Protein AF-A0A662XP93-F1 (afdb_monomer_lite)

Radius of gyration: 17.11 Å; chains: 1; bounding box: 54×31×30 Å

Sequence (80 aa):
MGNCLGVEAPSGGDSFVDVLFFPDSGMPCKNFRSAKGCTRKNCKAIHDQGSSLLSFLSHLNGAKKTMEICVFTITCDEVG

Secondary structure (DSSP, 8-state):
----------SSS--------SS-SSPBPTTTTSTT----TT--SB-SS--HHHHHHHHHHH-SS------S----GGG-

Structure (mmCIF, N/CA/C/O backbone):
data_AF-A0A662XP93-F1
#
_entry.id   AF-A0A662XP93-F1
#
loop_
_atom_site.group_PDB
_atom_site.id
_atom_site.type_symbol
_atom_site.label_atom_id
_atom_site.label_alt_id
_atom_site.label_comp_id
_atom_site.label_asym_id
_atom_site.label_entity_id
_atom_site.label_seq_id
_atom_site.pdbx_PDB_ins_code
_atom_site.Cartn_x
_atom_site.Cartn_y
_atom_site.Cartn_z
_atom_site.occupancy
_atom_site.B_iso_or_equiv
_atom_site.auth_seq_id
_atom_site.auth_comp_id
_atom_site.auth_asym_id
_atom_site.auth_atom_id
_atom_site.pdbx_PDB_model_num
ATOM 1 N N . MET A 1 1 ? -34.631 -4.096 -12.609 1.00 43.06 1 MET A N 1
ATOM 2 C CA . MET A 1 1 ? -34.038 -4.292 -11.268 1.00 43.06 1 MET A CA 1
ATOM 3 C C . MET A 1 1 ? -32.743 -3.502 -11.188 1.00 43.06 1 MET A C 1
ATOM 5 O O . MET A 1 1 ? -31.915 -3.684 -12.067 1.00 43.06 1 MET A O 1
ATOM 9 N N . GLY A 1 2 ? -32.595 -2.662 -10.159 1.00 45.47 2 GLY A N 1
ATOM 10 C CA . GLY A 1 2 ? -31.365 -1.918 -9.858 1.00 45.47 2 GLY A CA 1
ATOM 11 C C . GLY A 1 2 ? -31.598 -0.416 -9.690 1.00 45.47 2 GLY A C 1
ATOM 12 O O . GLY A 1 2 ? -31.109 0.360 -10.497 1.00 45.47 2 GLY A O 1
ATOM 13 N N . ASN A 1 3 ? -32.381 -0.015 -8.682 1.00 46.97 3 ASN A N 1
ATOM 14 C CA . ASN A 1 3 ? -32.561 1.393 -8.317 1.00 46.97 3 ASN A CA 1
ATOM 15 C C . ASN A 1 3 ? -31.475 1.760 -7.294 1.00 46.97 3 ASN A C 1
ATOM 17 O O . ASN A 1 3 ? -31.553 1.343 -6.138 1.00 46.97 3 ASN A O 1
ATOM 21 N N . CYS A 1 4 ? -30.456 2.507 -7.710 1.00 59.28 4 CYS A N 1
ATOM 22 C CA . CYS A 1 4 ? -29.535 3.184 -6.803 1.00 59.28 4 CYS A CA 1
ATOM 23 C C . CYS A 1 4 ? -30.294 4.358 -6.169 1.00 59.28 4 CYS A C 1
ATOM 25 O O . CYS A 1 4 ? -30.349 5.455 -6.719 1.00 59.28 4 CYS A O 1
ATOM 27 N N . LEU A 1 5 ? -30.952 4.096 -5.039 1.00 51.25 5 LEU A N 1
ATOM 28 C CA . LEU A 1 5 ? -31.557 5.137 -4.218 1.00 51.25 5 LEU A CA 1
ATOM 29 C C . LEU A 1 5 ? -30.432 6.010 -3.658 1.00 51.25 5 LEU A C 1
ATOM 31 O O . LEU A 1 5 ? -29.692 5.591 -2.769 1.00 51.25 5 LEU A O 1
ATOM 35 N N . GLY A 1 6 ? -30.308 7.216 -4.209 1.00 56.38 6 GLY A N 1
ATOM 36 C CA . GLY A 1 6 ? -29.572 8.304 -3.589 1.00 56.38 6 GLY A CA 1
ATOM 37 C C . GLY A 1 6 ? -30.219 8.630 -2.249 1.00 56.38 6 GLY A C 1
ATOM 38 O O . GLY A 1 6 ? -31.306 9.200 -2.197 1.00 56.38 6 GLY A O 1
ATOM 39 N N . VAL A 1 7 ? -29.558 8.228 -1.171 1.00 57.03 7 VAL A N 1
ATOM 40 C CA . VAL A 1 7 ? -29.769 8.809 0.151 1.00 57.03 7 VAL A CA 1
ATOM 41 C C . VAL A 1 7 ? -28.699 9.878 0.293 1.00 57.03 7 VAL A C 1
ATOM 43 O O . VAL A 1 7 ? -27.519 9.563 0.437 1.00 57.03 7 VAL A O 1
ATOM 46 N N . GLU A 1 8 ? -29.105 11.141 0.188 1.00 59.34 8 GLU A N 1
ATOM 47 C CA . GLU A 1 8 ? -28.255 12.274 0.545 1.00 59.34 8 GLU A CA 1
ATOM 48 C C . GLU A 1 8 ? -27.933 12.170 2.041 1.00 59.34 8 GLU A C 1
ATOM 50 O O . GLU A 1 8 ? -28.804 12.313 2.901 1.00 59.34 8 GLU A O 1
ATOM 55 N N . ALA A 1 9 ? -26.681 11.826 2.347 1.00 58.38 9 ALA A N 1
ATOM 56 C CA . ALA A 1 9 ? -26.173 11.769 3.708 1.00 58.38 9 ALA A CA 1
ATOM 57 C C . ALA A 1 9 ? -25.979 13.198 4.262 1.00 58.38 9 ALA A C 1
ATOM 59 O O . ALA A 1 9 ? -25.677 14.117 3.498 1.00 58.38 9 ALA A O 1
ATOM 60 N N . PRO A 1 10 ? -26.140 13.408 5.583 1.00 49.03 10 PRO A N 1
ATOM 61 C CA . PRO A 1 10 ? -26.063 14.733 6.181 1.00 49.03 10 PRO A CA 1
ATOM 62 C C . PRO A 1 10 ? -24.659 15.333 6.033 1.00 49.03 10 PRO A C 1
ATOM 64 O O . PRO A 1 10 ? -23.652 14.647 6.201 1.00 49.03 10 PRO A O 1
ATOM 67 N N . SER A 1 11 ? -24.604 16.639 5.763 1.00 61.00 11 SER A N 1
ATOM 68 C CA . SER A 1 11 ? -23.396 17.454 5.603 1.00 61.00 11 SER A CA 1
ATOM 69 C C . SER A 1 11 ? -22.613 17.595 6.921 1.00 61.00 11 SER A C 1
ATOM 71 O O . SER A 1 11 ? -22.729 18.600 7.626 1.00 61.00 11 SER A O 1
ATOM 73 N N . GLY A 1 12 ? -21.827 16.577 7.269 1.00 55.12 12 GLY A N 1
ATOM 74 C CA . GLY A 1 12 ? -20.974 16.542 8.455 1.00 55.12 12 GLY A CA 1
ATOM 75 C C . GLY A 1 12 ? -19.680 15.782 8.179 1.00 55.12 12 GLY A C 1
ATOM 76 O O . GLY A 1 12 ? -19.644 14.565 8.314 1.00 55.12 12 GLY A O 1
ATOM 77 N N . GLY A 1 13 ? -18.625 16.522 7.820 1.00 61.84 13 GLY A N 1
ATOM 78 C CA . GLY A 1 13 ? -17.305 15.997 7.461 1.00 61.84 13 GLY A CA 1
ATOM 79 C C . GLY A 1 13 ? -17.262 15.471 6.027 1.00 61.84 13 GLY A C 1
ATOM 80 O O . GLY A 1 13 ? -17.962 14.515 5.703 1.00 61.84 13 GLY A O 1
ATOM 81 N N . ASP A 1 14 ? -16.440 16.087 5.172 1.00 69.50 14 ASP A N 1
ATOM 82 C CA . ASP A 1 14 ? -16.201 15.592 3.811 1.00 69.50 14 ASP A CA 1
ATOM 83 C C . ASP A 1 14 ? -15.730 14.136 3.885 1.00 69.50 14 ASP A C 1
ATOM 85 O O . ASP A 1 14 ? -14.614 13.827 4.310 1.00 69.50 14 ASP A O 1
ATOM 89 N N . SER A 1 15 ? -16.625 13.226 3.518 1.00 77.12 15 SER A N 1
ATOM 90 C CA . SER A 1 15 ? -16.311 11.815 3.353 1.00 77.12 15 SER A CA 1
ATOM 91 C C . SER A 1 15 ? -15.684 11.672 1.973 1.00 77.12 15 SER A C 1
ATOM 93 O O . SER A 1 15 ? -16.319 12.022 0.980 1.00 77.12 15 SER A O 1
ATOM 95 N N . PHE A 1 16 ? -14.442 11.194 1.888 1.00 87.56 16 PHE A N 1
ATOM 96 C CA . PHE A 1 16 ? -13.787 10.980 0.599 1.00 87.56 16 PHE A CA 1
ATOM 97 C C . PHE A 1 16 ? -13.910 9.518 0.168 1.00 87.56 16 PHE A C 1
ATOM 99 O O . PHE A 1 16 ? -13.866 8.604 0.993 1.00 87.56 16 PHE A O 1
ATOM 106 N N . VAL A 1 17 ? -14.055 9.305 -1.138 1.00 91.00 17 VAL A N 1
ATOM 107 C CA . VAL A 1 17 ? -14.030 7.980 -1.761 1.00 91.00 17 VAL A CA 1
ATOM 108 C C . VAL A 1 17 ? -12.843 7.944 -2.709 1.00 91.00 17 VAL A C 1
ATOM 110 O O . VAL A 1 17 ? -12.744 8.780 -3.604 1.00 91.00 17 VAL A O 1
ATOM 113 N N . ASP A 1 18 ? -11.954 6.978 -2.504 1.00 91.62 18 ASP A N 1
ATOM 114 C CA . ASP A 1 18 ? -10.802 6.721 -3.365 1.00 91.62 18 ASP A CA 1
ATOM 115 C C . ASP A 1 18 ? -10.903 5.295 -3.922 1.00 91.62 18 ASP A C 1
ATOM 117 O O . ASP A 1 18 ? -11.178 4.350 -3.178 1.00 91.62 18 ASP A O 1
ATOM 121 N N . VAL A 1 19 ? -10.738 5.144 -5.237 1.00 93.38 19 VAL A N 1
ATOM 122 C CA . VAL A 1 19 ? -10.914 3.870 -5.948 1.00 93.38 19 VAL A CA 1
ATOM 123 C C . VAL A 1 19 ? -9.582 3.458 -6.550 1.00 93.38 19 VAL A C 1
ATOM 125 O O . VAL A 1 19 ? -9.036 4.138 -7.416 1.00 93.38 19 VAL A O 1
ATOM 128 N N . LEU A 1 20 ? -9.086 2.304 -6.113 1.00 92.88 20 LEU A N 1
ATOM 129 C CA . LEU A 1 20 ? -7.782 1.784 -6.498 1.00 92.88 20 LEU A CA 1
ATOM 130 C C . LEU A 1 20 ? -7.950 0.650 -7.511 1.00 92.88 20 LEU A C 1
ATOM 132 O O . LEU A 1 20 ? -8.559 -0.379 -7.213 1.00 92.88 20 LEU A O 1
ATOM 136 N N . PHE A 1 21 ? -7.416 0.840 -8.717 1.00 93.00 21 PHE A N 1
ATOM 137 C CA . PHE A 1 21 ? -7.466 -0.160 -9.782 1.00 93.00 21 PHE A CA 1
ATOM 138 C C . PHE A 1 21 ? -6.228 -1.052 -9.754 1.00 93.00 21 PHE A C 1
ATOM 140 O O . PHE A 1 21 ? -5.104 -0.571 -9.628 1.00 93.00 21 PHE A O 1
ATOM 147 N N . PHE A 1 22 ? -6.445 -2.354 -9.922 1.00 91.12 22 PHE A N 1
ATOM 148 C CA . PHE A 1 22 ? -5.400 -3.373 -9.976 1.00 91.12 22 PHE A CA 1
ATOM 149 C C . PHE A 1 22 ? -5.520 -4.199 -11.273 1.00 91.12 22 PHE A C 1
ATOM 151 O O . PHE A 1 22 ? -6.624 -4.315 -11.812 1.00 91.12 22 PHE A O 1
ATOM 158 N N . PRO A 1 23 ? -4.427 -4.819 -11.758 1.00 92.06 23 PRO A N 1
ATOM 159 C CA . PRO A 1 23 ? -3.077 -4.774 -11.193 1.00 92.06 23 PRO A CA 1
ATOM 160 C C . PRO A 1 23 ? -2.377 -3.437 -11.464 1.00 92.06 23 PRO A C 1
ATOM 162 O O . PRO A 1 23 ? -2.658 -2.771 -12.458 1.00 92.06 23 PRO A O 1
ATOM 165 N N . ASP A 1 24 ? -1.433 -3.073 -10.595 1.00 90.69 24 ASP A N 1
ATOM 166 C CA . ASP A 1 24 ? -0.481 -2.006 -10.910 1.00 90.69 24 ASP A CA 1
ATOM 167 C C . ASP A 1 24 ? 0.337 -2.384 -12.158 1.00 90.69 24 ASP A C 1
ATOM 169 O O . ASP A 1 24 ? 0.581 -3.562 -12.431 1.00 90.69 24 ASP A O 1
ATOM 173 N N . SER A 1 25 ? 0.823 -1.382 -12.896 1.00 89.00 25 SER A N 1
ATOM 174 C CA . SER A 1 25 ? 1.687 -1.593 -14.072 1.00 89.00 25 SER A CA 1
ATOM 175 C C . SER A 1 25 ? 3.039 -2.243 -13.731 1.00 89.00 25 SER A C 1
ATOM 177 O O . SER A 1 25 ? 3.745 -2.734 -14.612 1.00 89.00 25 SER A O 1
ATOM 179 N N . GLY A 1 26 ? 3.398 -2.266 -12.447 1.00 89.25 26 GLY A N 1
ATOM 180 C CA . GLY A 1 26 ? 4.603 -2.862 -11.893 1.00 89.25 26 GLY A CA 1
ATOM 181 C C . GLY A 1 26 ? 4.643 -2.709 -10.373 1.00 89.25 26 GLY A C 1
ATOM 182 O O . GLY A 1 26 ? 3.817 -2.025 -9.777 1.00 89.25 26 GLY A O 1
ATOM 183 N N . MET A 1 27 ? 5.623 -3.336 -9.722 1.00 89.62 27 MET A N 1
ATOM 184 C CA . MET A 1 27 ? 5.774 -3.196 -8.272 1.00 89.62 27 MET A CA 1
ATOM 185 C C . MET A 1 27 ? 6.317 -1.810 -7.897 1.00 89.62 27 MET A C 1
ATOM 187 O O . MET A 1 27 ? 7.303 -1.361 -8.501 1.00 89.62 27 MET A O 1
ATOM 191 N N . PRO A 1 28 ? 5.753 -1.142 -6.876 1.00 90.38 28 PRO A N 1
ATOM 192 C CA . PRO A 1 28 ? 6.305 0.101 -6.369 1.00 90.38 28 PRO A CA 1
ATOM 193 C C . PRO A 1 28 ? 7.642 -0.097 -5.661 1.00 90.38 28 PRO A C 1
ATOM 195 O O . PRO A 1 28 ? 7.935 -1.141 -5.072 1.00 90.38 28 PRO A O 1
ATOM 198 N N . CYS A 1 29 ? 8.489 0.928 -5.710 1.00 90.12 29 CYS A N 1
ATOM 199 C CA . CYS A 1 29 ? 9.760 0.884 -5.012 1.00 90.12 29 CYS A CA 1
ATOM 200 C C . CYS A 1 29 ? 9.567 1.125 -3.512 1.00 90.12 29 CYS A C 1
ATOM 202 O O . CYS A 1 29 ? 9.239 2.234 -3.095 1.00 90.12 29 CYS A O 1
ATOM 204 N N . LYS A 1 30 ? 9.903 0.124 -2.691 1.00 83.94 30 LYS A N 1
ATOM 205 C CA . LYS A 1 30 ? 9.878 0.214 -1.217 1.00 83.94 30 LYS A CA 1
ATOM 206 C C . LYS A 1 30 ? 10.624 1.429 -0.656 1.00 83.94 30 LYS A C 1
ATOM 208 O O . LYS A 1 30 ? 10.210 2.030 0.326 1.00 83.94 30 LYS A O 1
ATOM 213 N N . ASN A 1 31 ? 11.724 1.819 -1.301 1.00 87.81 31 ASN A N 1
ATOM 214 C CA . ASN A 1 31 ? 12.570 2.914 -0.828 1.00 87.81 31 ASN A CA 1
ATOM 215 C C . ASN A 1 31 ? 12.146 4.288 -1.354 1.00 87.81 31 ASN A C 1
ATOM 217 O O . ASN A 1 31 ? 12.702 5.287 -0.899 1.00 87.81 31 ASN A O 1
ATOM 221 N N . PHE A 1 32 ? 11.191 4.368 -2.289 1.00 85.62 32 PHE A N 1
ATOM 222 C CA . PHE A 1 32 ? 10.807 5.632 -2.920 1.00 85.62 32 PHE A CA 1
ATOM 223 C C . PHE A 1 32 ? 10.295 6.659 -1.906 1.00 85.62 32 PHE A C 1
ATOM 225 O O . PHE A 1 32 ? 10.717 7.809 -1.947 1.00 85.62 32 PHE A O 1
ATOM 232 N N . ARG A 1 33 ? 9.468 6.226 -0.947 1.00 78.62 33 ARG A N 1
ATOM 233 C CA . ARG A 1 33 ? 8.943 7.075 0.13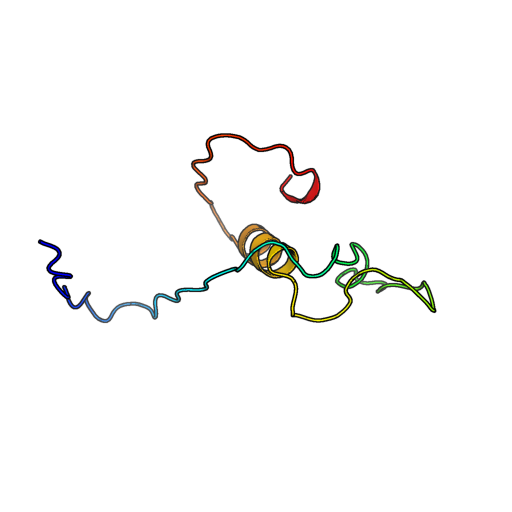8 1.00 78.62 33 ARG A CA 1
ATOM 234 C C . ARG A 1 33 ? 9.782 7.032 1.423 1.00 78.62 33 ARG A C 1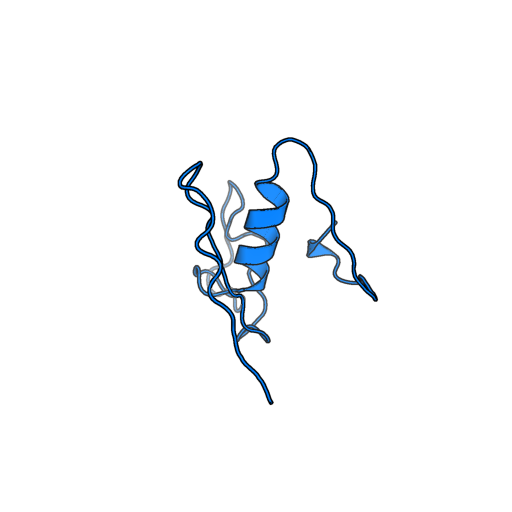
ATOM 236 O O . ARG A 1 33 ? 9.381 7.595 2.436 1.00 78.62 33 ARG A O 1
ATOM 243 N N . SER A 1 34 ? 10.934 6.357 1.411 1.00 83.56 34 SER A N 1
ATOM 244 C CA . SER A 1 34 ? 11.822 6.335 2.579 1.00 83.56 34 SER A CA 1
ATOM 245 C C . SER A 1 34 ? 12.510 7.691 2.763 1.00 83.56 34 SER A C 1
ATOM 247 O O . SER A 1 34 ? 12.752 8.400 1.789 1.00 83.56 34 SER A O 1
ATOM 249 N N . ALA A 1 35 ? 12.915 8.028 3.991 1.00 82.94 35 ALA A N 1
ATOM 250 C CA . ALA A 1 35 ? 13.618 9.287 4.275 1.00 82.94 35 ALA A CA 1
ATOM 251 C C . ALA A 1 35 ? 14.919 9.467 3.465 1.00 82.94 35 ALA A C 1
ATOM 253 O O . AL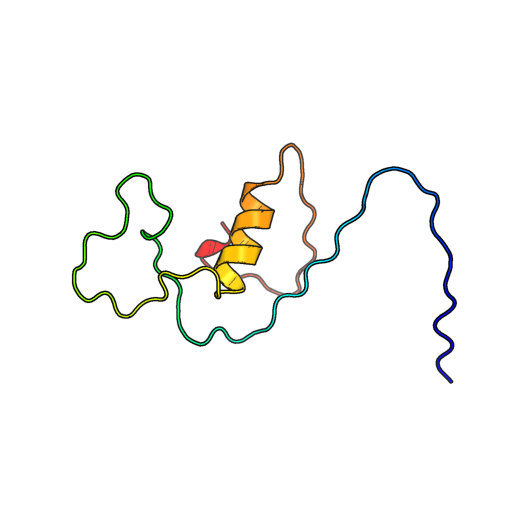A A 1 35 ? 15.343 10.588 3.207 1.00 82.94 35 ALA A O 1
ATOM 254 N N . LYS A 1 36 ? 15.557 8.362 3.057 1.00 87.19 36 LYS A N 1
ATOM 255 C CA . LYS A 1 36 ? 16.772 8.371 2.226 1.00 87.19 36 LYS A CA 1
ATOM 256 C C . LYS A 1 36 ? 16.472 8.375 0.722 1.00 87.19 36 LYS A C 1
ATOM 258 O O . LYS A 1 36 ? 17.391 8.570 -0.071 1.00 87.19 36 LYS A O 1
ATOM 263 N N . GLY A 1 37 ? 15.220 8.133 0.333 1.00 87.50 37 GLY A N 1
ATOM 264 C CA . GLY A 1 37 ? 14.816 7.898 -1.047 1.00 87.50 37 GLY A CA 1
ATOM 265 C C . GLY A 1 37 ? 15.433 6.633 -1.658 1.00 87.50 37 GLY A C 1
ATOM 266 O O . GLY A 1 37 ? 16.203 5.892 -1.038 1.00 87.50 37 GLY A O 1
ATOM 267 N N . CYS A 1 38 ? 15.092 6.366 -2.918 1.00 92.12 38 CYS A N 1
ATOM 268 C CA . CYS A 1 38 ? 15.726 5.299 -3.683 1.00 92.12 38 CYS A CA 1
ATOM 269 C C . CYS A 1 38 ? 17.074 5.777 -4.242 1.00 92.12 38 CYS A C 1
ATOM 271 O O . CYS A 1 38 ? 17.128 6.705 -5.042 1.00 92.12 38 CYS A O 1
ATOM 273 N N . THR A 1 39 ? 18.170 5.114 -3.870 1.00 91.88 39 THR A N 1
ATOM 274 C CA . THR A 1 39 ? 19.529 5.455 -4.342 1.00 91.88 39 THR A CA 1
ATOM 275 C C . THR A 1 39 ? 19.929 4.739 -5.636 1.00 91.88 39 THR A C 1
ATOM 277 O O . THR A 1 39 ? 20.993 4.997 -6.205 1.00 91.88 39 THR A O 1
ATOM 280 N N . ARG A 1 40 ? 19.100 3.806 -6.119 1.00 92.50 40 ARG A N 1
ATOM 281 C CA . ARG A 1 40 ? 19.383 3.010 -7.319 1.00 92.50 40 ARG A CA 1
ATOM 282 C C . ARG A 1 40 ? 19.118 3.849 -8.570 1.00 92.50 40 ARG A C 1
ATOM 284 O O . ARG A 1 40 ? 17.965 4.082 -8.910 1.00 92.50 40 ARG A O 1
ATOM 291 N N . LYS A 1 41 ? 20.183 4.214 -9.295 1.00 86.75 41 LYS A N 1
ATOM 292 C CA . LYS A 1 41 ? 20.124 5.084 -10.490 1.00 86.75 41 LYS A CA 1
ATOM 293 C C . LYS A 1 41 ? 19.117 4.640 -11.564 1.00 86.75 41 LYS A C 1
ATOM 295 O O . LYS A 1 41 ? 18.482 5.490 -12.162 1.00 86.75 41 LYS A O 1
ATOM 300 N N . ASN A 1 42 ? 18.959 3.332 -11.780 1.00 89.44 42 ASN A N 1
ATOM 301 C CA . ASN A 1 42 ? 18.059 2.756 -12.793 1.00 89.44 42 ASN A CA 1
ATOM 302 C C . ASN A 1 42 ? 17.093 1.741 -12.162 1.00 89.44 42 ASN A C 1
ATOM 304 O O . ASN A 1 42 ? 17.000 0.589 -12.592 1.00 89.44 42 ASN A O 1
ATOM 308 N N . CYS A 1 43 ? 16.447 2.116 -11.059 1.00 91.31 43 CYS A N 1
ATOM 309 C CA . CYS A 1 43 ? 15.493 1.229 -10.407 1.00 91.31 43 CYS A CA 1
ATOM 310 C C . CYS A 1 43 ? 14.276 0.991 -11.314 1.00 91.31 43 CYS A C 1
ATOM 312 O O . CYS A 1 43 ? 13.608 1.937 -11.710 1.00 91.31 43 CYS A O 1
ATOM 314 N N . LYS A 1 44 ? 13.978 -0.277 -11.622 1.00 89.81 44 LYS A N 1
ATOM 315 C CA . LYS A 1 44 ? 12.863 -0.663 -12.509 1.00 89.81 44 LYS A CA 1
ATOM 316 C C . LYS A 1 44 ? 11.485 -0.635 -11.835 1.00 89.81 44 LYS A C 1
ATOM 318 O O . LYS A 1 44 ? 10.484 -0.871 -12.496 1.00 89.81 44 LYS A O 1
ATOM 323 N N . ALA A 1 45 ? 11.452 -0.435 -10.521 1.00 91.00 45 ALA A N 1
ATOM 324 C CA . ALA A 1 45 ? 10.214 -0.336 -9.759 1.00 91.00 45 ALA A CA 1
ATOM 325 C C . ALA A 1 45 ? 9.555 1.037 -9.967 1.00 91.00 45 ALA A C 1
ATOM 327 O O . ALA A 1 45 ? 10.225 1.990 -10.368 1.00 91.00 45 ALA A O 1
ATOM 328 N N . ILE A 1 46 ? 8.265 1.158 -9.663 1.00 89.62 46 ILE A N 1
ATOM 329 C CA . ILE A 1 46 ? 7.528 2.420 -9.816 1.00 89.62 46 ILE A CA 1
ATOM 330 C C . ILE A 1 46 ? 8.010 3.446 -8.771 1.00 89.62 46 ILE A C 1
ATOM 332 O O . ILE A 1 46 ? 8.150 3.115 -7.591 1.00 89.62 46 ILE A O 1
ATOM 336 N N . HIS A 1 47 ? 8.293 4.675 -9.221 1.00 88.81 47 HIS A N 1
ATOM 337 C CA . HIS A 1 47 ? 8.717 5.834 -8.404 1.00 88.81 47 HIS A CA 1
ATOM 338 C C . HIS A 1 47 ? 7.805 7.047 -8.626 1.00 88.81 47 HIS A C 1
ATOM 340 O O . HIS A 1 47 ? 8.233 8.191 -8.504 1.00 88.81 47 HIS A O 1
ATOM 346 N N . ASP A 1 48 ? 6.562 6.817 -9.021 1.00 79.81 48 ASP A N 1
ATOM 347 C CA . ASP A 1 48 ? 5.566 7.867 -9.146 1.00 79.81 48 ASP A CA 1
ATOM 348 C C . ASP A 1 48 ? 4.394 7.599 -8.194 1.00 79.81 48 ASP A C 1
ATOM 350 O O . ASP A 1 48 ? 4.433 6.717 -7.329 1.00 79.81 48 ASP A O 1
ATOM 354 N N . GLN A 1 49 ? 3.368 8.434 -8.305 1.00 68.88 49 GLN A N 1
ATOM 355 C CA . GLN A 1 49 ? 2.165 8.358 -7.483 1.00 68.88 49 GLN A CA 1
ATOM 356 C C . GLN A 1 49 ? 1.111 7.402 -8.067 1.00 68.88 49 GLN A C 1
ATOM 358 O O . GLN A 1 49 ? 0.020 7.315 -7.519 1.00 68.88 49 GLN A O 1
ATOM 363 N N . GLY A 1 50 ? 1.410 6.692 -9.160 1.00 77.69 50 GLY A N 1
ATOM 364 C CA . GLY A 1 50 ? 0.437 5.902 -9.912 1.00 77.69 50 GLY A CA 1
ATOM 365 C C . GLY A 1 50 ? 0.183 4.489 -9.384 1.00 77.69 50 GLY A C 1
ATOM 366 O O . GLY A 1 50 ? -0.610 3.773 -9.984 1.00 77.69 50 GLY A O 1
ATOM 367 N N . SER A 1 51 ? 0.843 4.061 -8.302 1.00 91.00 51 SER A N 1
ATOM 368 C CA . SER A 1 51 ? 0.632 2.723 -7.731 1.00 91.00 51 SER A CA 1
ATOM 369 C C . SER A 1 51 ? -0.540 2.712 -6.751 1.00 91.00 51 SER A C 1
ATOM 371 O O . SER A 1 51 ? -0.479 3.322 -5.679 1.00 91.00 51 SER A O 1
ATOM 373 N N . SER A 1 52 ? -1.564 1.932 -7.085 1.00 92.81 52 SER A N 1
ATOM 374 C CA . SER A 1 52 ? -2.688 1.598 -6.215 1.00 92.81 52 SER A CA 1
ATOM 375 C C . SER A 1 52 ? -2.219 0.930 -4.926 1.00 92.81 52 SER A C 1
ATOM 377 O O . SER A 1 52 ? -2.745 1.237 -3.857 1.00 92.81 52 SER A O 1
ATOM 379 N N . LEU A 1 53 ? -1.183 0.081 -4.978 1.00 90.75 53 LEU A N 1
ATOM 380 C CA . LEU A 1 53 ? -0.599 -0.493 -3.764 1.00 90.75 53 LEU A CA 1
ATOM 381 C C . LEU A 1 53 ? -0.026 0.599 -2.846 1.00 90.75 53 LEU A C 1
ATOM 383 O O . LEU A 1 53 ? -0.313 0.595 -1.653 1.00 90.75 53 LEU A O 1
ATOM 387 N N . LEU A 1 54 ? 0.730 1.572 -3.371 1.00 89.81 54 L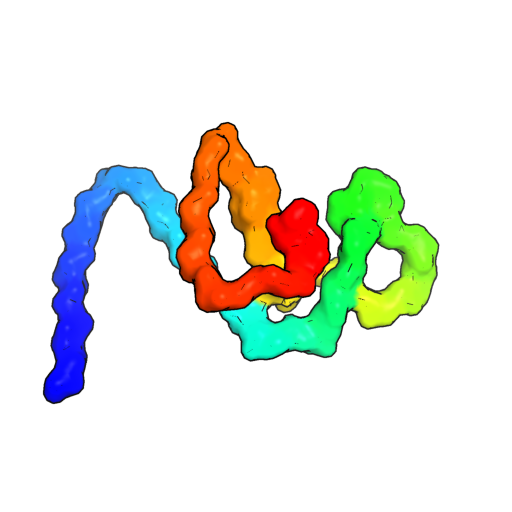EU A N 1
ATOM 388 C CA . LEU A 1 54 ? 1.245 2.675 -2.543 1.00 89.81 54 LEU A CA 1
ATOM 389 C C . LEU A 1 54 ? 0.134 3.543 -1.952 1.00 89.81 54 LEU A C 1
ATOM 391 O O . LEU A 1 54 ? 0.273 3.990 -0.813 1.00 89.81 54 LEU A O 1
ATOM 395 N N . SER A 1 55 ? -0.941 3.797 -2.699 1.00 90.75 55 SER A N 1
ATOM 396 C CA . SER A 1 55 ? -2.102 4.535 -2.192 1.00 90.75 55 SER A CA 1
ATOM 397 C C . SER A 1 55 ? -2.796 3.766 -1.071 1.00 90.75 55 SER A C 1
ATOM 399 O O . SER A 1 55 ? -3.012 4.326 0.002 1.00 90.75 55 SER A O 1
ATOM 401 N N . PHE A 1 56 ? -3.027 2.463 -1.253 1.00 91.44 56 PHE A N 1
ATOM 402 C CA . PHE A 1 56 ? -3.583 1.593 -0.217 1.00 91.44 56 PHE A CA 1
ATOM 403 C C . PHE A 1 56 ? -2.734 1.615 1.060 1.00 91.44 56 PHE A C 1
ATOM 405 O O . PHE A 1 56 ? -3.244 1.945 2.128 1.00 91.44 56 PHE A O 1
ATOM 412 N N . LEU A 1 57 ? -1.423 1.377 0.948 1.00 89.88 57 LEU A N 1
ATOM 413 C CA . LEU A 1 57 ? -0.496 1.430 2.086 1.00 89.88 57 LEU A CA 1
ATOM 414 C C . LEU A 1 57 ? -0.459 2.815 2.746 1.00 89.88 57 LEU A C 1
ATOM 416 O O . LEU A 1 57 ? -0.268 2.923 3.955 1.00 89.88 57 LEU A O 1
ATOM 420 N N . SER A 1 58 ? -0.637 3.889 1.977 1.00 88.69 58 SER A N 1
ATOM 421 C CA . SER A 1 58 ? -0.732 5.246 2.520 1.00 88.69 58 SER A CA 1
ATOM 422 C C . SER A 1 58 ? -1.973 5.423 3.393 1.00 88.69 58 SER A C 1
ATOM 424 O O . SER A 1 58 ? -1.879 6.054 4.444 1.00 88.69 58 SER A O 1
ATOM 426 N N . HIS A 1 59 ? -3.112 4.857 2.984 1.00 91.75 59 HIS A N 1
ATOM 427 C CA . HIS A 1 59 ? -4.348 4.873 3.769 1.00 91.75 59 HIS A CA 1
ATOM 428 C C . HIS A 1 59 ? -4.201 4.054 5.053 1.00 91.75 59 HIS A C 1
ATOM 430 O O . HIS A 1 59 ? -4.595 4.531 6.117 1.00 91.75 59 HIS A O 1
ATOM 436 N N . LEU A 1 60 ? -3.553 2.883 4.982 1.00 91.19 60 LEU A N 1
ATOM 437 C CA . LEU A 1 60 ? -3.220 2.073 6.163 1.00 91.19 60 LEU A CA 1
ATOM 438 C C . LEU A 1 60 ? -2.361 2.863 7.161 1.00 91.19 60 LEU A C 1
ATOM 440 O O . LEU A 1 60 ? -2.733 3.022 8.321 1.00 91.19 60 LEU A O 1
ATOM 444 N N . ASN A 1 61 ? -1.246 3.425 6.685 1.00 89.38 61 ASN A N 1
ATOM 445 C CA . ASN A 1 61 ? -0.304 4.191 7.506 1.00 89.38 61 ASN A CA 1
ATOM 446 C C . ASN A 1 61 ? -0.885 5.518 8.027 1.00 89.38 61 ASN A C 1
ATOM 448 O O . ASN A 1 61 ? -0.377 6.080 8.995 1.00 89.38 61 ASN A O 1
ATOM 452 N N . GLY A 1 62 ? -1.930 6.043 7.384 1.00 90.31 62 GLY A N 1
ATOM 453 C CA . GLY A 1 62 ? -2.605 7.275 7.787 1.00 90.31 62 GLY A CA 1
ATOM 454 C C . GLY A 1 62 ? -3.591 7.107 8.949 1.00 90.31 62 GLY A C 1
ATOM 455 O O . GLY A 1 62 ? -4.025 8.112 9.524 1.00 90.31 62 GLY A O 1
ATOM 456 N N . ALA A 1 63 ? -3.958 5.875 9.318 1.00 91.94 63 ALA A N 1
ATOM 457 C CA . ALA A 1 63 ? -4.907 5.628 10.398 1.00 91.94 63 ALA A CA 1
ATOM 458 C C . ALA A 1 63 ? -4.326 6.026 11.765 1.00 91.94 63 ALA A C 1
ATOM 460 O O . ALA A 1 63 ? -3.302 5.523 12.212 1.00 91.94 63 ALA A O 1
ATOM 461 N N . LYS A 1 64 ? -5.014 6.937 12.467 1.00 93.44 64 LYS A N 1
ATOM 462 C CA . LYS A 1 64 ? -4.533 7.515 13.740 1.00 93.44 64 LYS A CA 1
ATOM 463 C C . LYS A 1 64 ? -4.954 6.744 14.991 1.00 93.44 64 LYS A C 1
ATOM 465 O O . LYS A 1 64 ? -4.461 7.041 16.075 1.00 93.44 64 LYS A O 1
ATOM 470 N N . LYS A 1 65 ? -5.939 5.853 14.873 1.00 94.62 65 LYS A N 1
ATOM 471 C CA . LYS A 1 65 ? -6.536 5.145 16.014 1.00 94.62 65 LYS A CA 1
ATOM 472 C C . LYS A 1 65 ? -6.717 3.668 15.707 1.00 94.62 65 LYS A C 1
ATOM 474 O O . LYS A 1 65 ? -6.011 2.839 16.261 1.00 94.62 65 LYS A O 1
ATOM 479 N N . THR A 1 66 ? -7.664 3.359 14.831 1.00 93.69 66 THR A N 1
ATOM 480 C CA . THR A 1 66 ? -8.044 1.993 14.477 1.00 93.69 66 THR A CA 1
ATOM 481 C C . THR A 1 66 ? -8.416 1.936 13.001 1.00 93.69 66 THR A C 1
ATOM 483 O O . THR A 1 66 ? -8.853 2.934 12.425 1.00 93.69 66 THR A O 1
ATOM 486 N N . MET A 1 67 ? -8.233 0.765 12.399 1.00 89.81 67 MET A N 1
ATOM 487 C CA . MET A 1 67 ? -8.721 0.434 11.068 1.00 89.81 67 MET A CA 1
ATOM 488 C C . MET A 1 67 ? -9.278 -0.986 11.103 1.00 89.81 67 MET A C 1
ATOM 490 O O . MET A 1 67 ? -8.645 -1.886 11.651 1.00 89.81 67 MET A O 1
ATOM 494 N N . GLU A 1 68 ? -10.453 -1.176 10.519 1.00 91.00 68 GLU A N 1
ATOM 495 C CA . GLU A 1 68 ? -11.101 -2.479 10.414 1.00 91.00 68 GLU A CA 1
ATOM 496 C C . GLU A 1 68 ? -11.010 -2.960 8.968 1.00 91.00 68 GLU A C 1
ATOM 498 O O . GLU A 1 68 ? -11.434 -2.267 8.044 1.00 91.00 68 GLU A O 1
ATOM 503 N N . ILE A 1 69 ? -10.435 -4.146 8.769 1.00 89.12 69 ILE A N 1
ATOM 504 C CA . ILE A 1 69 ? -10.272 -4.756 7.450 1.00 89.12 69 ILE A CA 1
ATOM 505 C C . ILE A 1 69 ? -10.857 -6.163 7.512 1.00 89.12 69 ILE A C 1
ATOM 507 O O . ILE A 1 69 ? -10.373 -7.015 8.254 1.00 89.12 69 ILE A O 1
ATOM 511 N N . CYS A 1 70 ? -11.894 -6.417 6.715 1.00 93.69 70 CYS A N 1
ATOM 512 C CA . CYS A 1 70 ? -12.477 -7.744 6.553 1.00 93.69 70 CYS A CA 1
ATOM 513 C C . CYS A 1 70 ? -12.092 -8.284 5.174 1.00 93.69 70 CYS A C 1
ATOM 515 O O . CYS A 1 70 ? -12.622 -7.848 4.153 1.00 93.69 70 CYS A O 1
ATOM 517 N N . VAL A 1 71 ? -11.134 -9.207 5.143 1.00 91.75 71 VAL A N 1
ATOM 518 C CA . VAL A 1 71 ? -10.612 -9.821 3.915 1.00 91.75 71 VAL A CA 1
ATOM 519 C C . VAL A 1 71 ? -10.770 -11.330 3.970 1.00 91.75 71 VAL A C 1
ATOM 521 O O . VAL A 1 71 ? -10.665 -11.940 5.030 1.00 91.75 71 VAL A O 1
ATOM 524 N N . PHE A 1 72 ? -10.980 -11.943 2.807 1.00 95.75 72 PHE A N 1
ATOM 525 C CA . PHE A 1 72 ? -10.998 -13.400 2.686 1.00 95.75 72 PHE A CA 1
ATOM 526 C C . PHE A 1 72 ? -9.601 -14.012 2.883 1.00 95.75 72 PHE A C 1
ATOM 528 O O . PHE A 1 72 ? -9.457 -15.086 3.460 1.00 95.75 72 PHE A O 1
ATOM 535 N N . THR A 1 73 ? -8.550 -13.348 2.396 1.00 93.94 73 THR A N 1
ATOM 536 C CA . THR A 1 73 ? -7.159 -13.804 2.513 1.00 93.94 73 THR A CA 1
ATOM 537 C C . THR A 1 73 ? -6.218 -12.604 2.482 1.00 93.94 73 THR A C 1
ATOM 539 O O . THR A 1 73 ? -6.424 -11.677 1.700 1.00 93.94 73 THR A O 1
ATOM 542 N N . ILE A 1 74 ? -5.173 -12.639 3.309 1.00 90.31 74 ILE A N 1
ATOM 543 C CA . ILE A 1 74 ? -4.078 -11.667 3.318 1.00 90.31 74 ILE A CA 1
ATOM 544 C C . ILE A 1 74 ? -2.743 -12.414 3.283 1.00 90.31 74 ILE A C 1
ATOM 546 O O . ILE A 1 74 ? -2.457 -13.238 4.146 1.00 90.31 74 ILE A O 1
ATOM 550 N N . THR A 1 75 ? -1.944 -12.155 2.251 1.00 91.38 75 THR A N 1
ATOM 551 C CA . THR A 1 75 ? -0.614 -12.767 2.052 1.00 91.38 75 THR A CA 1
ATOM 552 C C . THR A 1 75 ? 0.431 -11.753 1.589 1.00 91.38 75 THR A C 1
ATOM 554 O O . THR A 1 75 ? 1.537 -12.135 1.226 1.00 91.38 75 THR A O 1
ATOM 557 N N . CYS A 1 76 ? 0.067 -10.471 1.497 1.00 85.38 76 CYS A N 1
ATOM 558 C CA . CYS A 1 76 ? 0.967 -9.431 1.019 1.00 85.38 76 CYS A CA 1
ATOM 559 C C . CYS A 1 76 ? 1.805 -8.901 2.182 1.00 85.38 76 CYS A C 1
ATOM 561 O O . CYS A 1 76 ? 1.268 -8.234 3.064 1.00 85.38 76 CYS A O 1
ATOM 563 N N . ASP A 1 77 ? 3.113 -9.157 2.137 1.00 85.25 77 ASP A N 1
ATO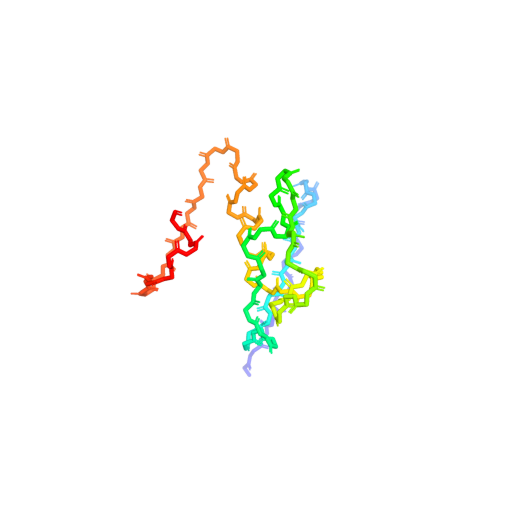M 564 C CA . ASP A 1 77 ? 4.067 -8.731 3.170 1.00 85.25 77 ASP A CA 1
ATOM 565 C C . ASP A 1 77 ? 4.105 -7.209 3.381 1.00 85.25 77 ASP A C 1
ATOM 567 O O . ASP A 1 77 ? 4.510 -6.752 4.441 1.00 85.25 77 ASP A O 1
ATOM 571 N N . GLU A 1 78 ? 3.689 -6.409 2.392 1.00 80.81 78 GLU A N 1
ATOM 572 C CA . GLU A 1 78 ? 3.692 -4.945 2.519 1.00 80.81 78 GLU A CA 1
ATOM 573 C C . GLU A 1 78 ? 2.562 -4.406 3.410 1.00 80.81 78 GLU A C 1
ATOM 575 O O . GLU A 1 78 ? 2.605 -3.242 3.792 1.00 80.81 78 GLU A O 1
ATOM 580 N N . VAL A 1 79 ? 1.530 -5.210 3.691 1.00 79.88 79 VAL A N 1
ATOM 581 C CA . VAL A 1 79 ? 0.338 -4.787 4.451 1.00 79.88 79 VAL A CA 1
ATOM 582 C C . VAL A 1 79 ? 0.554 -4.891 5.973 1.00 79.88 79 VAL A C 1
ATOM 584 O O . VAL A 1 79 ? -0.266 -4.375 6.732 1.00 79.88 79 VAL A O 1
ATOM 587 N N . GLY A 1 80 ? 1.636 -5.544 6.416 1.00 60.19 80 GLY A N 1
ATOM 588 C CA . GLY A 1 80 ? 1.962 -5.808 7.826 1.00 60.19 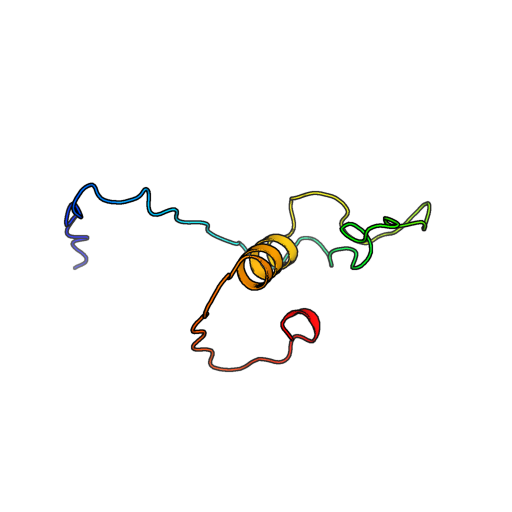80 GLY A CA 1
ATOM 589 C C . GLY A 1 80 ? 3.098 -4.969 8.400 1.00 60.19 80 GLY A C 1
ATOM 590 O O . GLY A 1 80 ? 3.904 -4.415 7.621 1.00 60.19 80 GLY A O 1
#

pLDDT: mean 82.61, std 14.02, range [43.06, 95.75]

Foldseek 3Di:
DDDPDDDPDDPDDPDDDDDADDDDPFAADPQLPPPVHDPDPDDPHDNDPNHSVVVVLVVLVPDPDDDDDDDPDDDDPSND